Protein AF-A0A351ENA1-F1 (afdb_monomer_lite)

Secondary structure (DSSP, 8-state):
-EEEEE-S-HHHHHHHIIIIIHHHHHHTT-SEEEEEE-SS-GGGTT-EEEEEE-SSHHHHHHHHHHHHH-HHHHHHHHHTT-EEEEEEEEEEEEEEE-S-SSEEEEEEE------HHHHHHHHHHHHHHHTTT-SEEEEEEEEE-SS-S--EEEEEEES-HHHHHHHHHHHHHSTTT-

Foldseek 3Di:
DKWKKAWQQPPLLVVLCVPVVQVQLVVLAFPDWDKDAACPDVVSHRIIMIDTHHPDPVSVVSSVVSCVVDVSSVVSCVVRVIDTDFDFDKDWLEKDADQDAPDKDKDFAADDDDDSVVVHVLVVLLCVLQVVFFRMKTKIATDGTPPDNGRIMMMTHGHDPVSRVVSNVVSVPDPSND

Radius of gyration: 16.81 Å; chains: 1; bounding box: 39×31×41 Å

pLDDT: mean 93.25, std 6.07, range [60.12, 98.25]

Structure (mmCIF, N/CA/C/O backbone):
data_AF-A0A351ENA1-F1
#
_entry.id   AF-A0A351ENA1-F1
#
loop_
_atom_site.g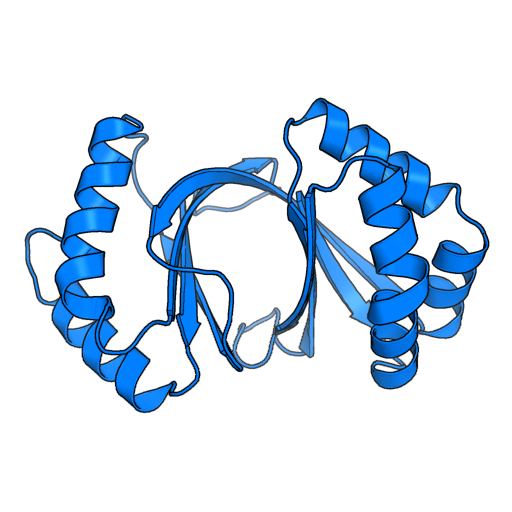roup_PDB
_atom_site.id
_atom_site.type_symbol
_atom_site.label_atom_id
_atom_site.label_alt_id
_atom_site.label_comp_id
_atom_site.label_asym_id
_atom_site.label_entity_id
_atom_site.label_seq_id
_atom_site.pdbx_PDB_ins_code
_atom_site.Cartn_x
_atom_site.Cartn_y
_atom_site.Cartn_z
_atom_site.occupancy
_atom_site.B_iso_or_equiv
_atom_site.auth_seq_id
_atom_site.auth_comp_id
_atom_site.auth_asym_id
_atom_site.auth_atom_id
_atom_site.pdbx_PDB_model_num
ATOM 1 N N . MET A 1 1 ? 1.482 6.553 5.068 1.00 92.31 1 MET A N 1
ATOM 2 C CA . MET A 1 1 ? 1.590 5.800 6.340 1.00 92.31 1 MET A CA 1
ATOM 3 C C . MET A 1 1 ? 0.800 4.506 6.215 1.00 92.31 1 MET A C 1
ATOM 5 O O . MET A 1 1 ? -0.257 4.525 5.604 1.00 92.31 1 MET A O 1
ATOM 9 N N . GLY A 1 2 ? 1.302 3.399 6.757 1.00 93.31 2 GLY A N 1
ATOM 10 C CA . GLY A 1 2 ? 0.634 2.100 6.758 1.00 93.31 2 GLY A CA 1
ATOM 11 C C . GLY A 1 2 ? 0.531 1.516 8.164 1.00 93.31 2 GLY A C 1
ATOM 12 O O . GLY A 1 2 ? 1.428 1.690 8.989 1.00 93.31 2 GLY A O 1
ATOM 13 N N . VAL A 1 3 ? -0.561 0.811 8.427 1.00 94.31 3 VAL A N 1
ATOM 14 C CA . VAL A 1 3 ? -0.796 0.032 9.641 1.00 94.31 3 VAL A CA 1
ATOM 15 C C . VAL A 1 3 ? -1.219 -1.364 9.216 1.00 94.31 3 VAL A C 1
ATOM 17 O O . VAL A 1 3 ? -2.074 -1.510 8.349 1.00 94.31 3 VAL A O 1
ATOM 20 N N . THR A 1 4 ? -0.613 -2.391 9.803 1.00 94.81 4 THR A N 1
ATOM 21 C CA . THR A 1 4 ? -1.075 -3.773 9.641 1.00 94.81 4 THR A CA 1
ATOM 22 C C . THR A 1 4 ? -1.681 -4.244 10.952 1.00 94.81 4 THR A C 1
ATOM 24 O O . THR A 1 4 ? -1.098 -4.003 12.013 1.00 94.81 4 THR A O 1
ATOM 27 N N . ALA A 1 5 ? -2.831 -4.908 10.894 1.00 96.69 5 ALA A N 1
ATOM 28 C CA . ALA A 1 5 ? -3.560 -5.347 12.075 1.00 96.69 5 ALA A CA 1
ATOM 29 C C . ALA A 1 5 ? -4.262 -6.693 11.879 1.00 96.69 5 ALA A C 1
ATOM 31 O O . ALA A 1 5 ? -4.579 -7.091 10.759 1.00 96.69 5 ALA A O 1
ATOM 32 N N . GLN A 1 6 ? -4.519 -7.372 12.993 1.00 97.44 6 GLN A N 1
ATOM 33 C CA . GLN A 1 6 ? -5.508 -8.442 13.089 1.00 97.44 6 GLN A CA 1
ATOM 34 C C . GLN A 1 6 ? -6.859 -7.842 13.467 1.00 97.44 6 GLN A C 1
ATOM 36 O O . GLN A 1 6 ? -6.917 -6.858 14.203 1.00 97.44 6 GLN A O 1
ATOM 41 N N . VAL A 1 7 ? -7.936 -8.434 12.963 1.00 97.38 7 VAL A N 1
ATOM 42 C CA . VAL A 1 7 ? -9.314 -8.023 13.238 1.00 97.38 7 VAL A CA 1
ATOM 43 C C . VAL A 1 7 ? -10.159 -9.290 13.328 1.00 97.38 7 VAL A C 1
ATOM 45 O O . VAL A 1 7 ? -10.056 -10.149 12.454 1.00 97.38 7 VAL A O 1
ATOM 48 N N . THR A 1 8 ? -10.977 -9.426 14.374 1.00 97.00 8 THR A N 1
ATOM 49 C CA . THR A 1 8 ? -11.842 -10.606 14.549 1.00 97.00 8 THR A CA 1
ATOM 50 C C . THR A 1 8 ? -13.190 -10.453 13.853 1.00 97.00 8 THR A C 1
ATOM 52 O O . THR A 1 8 ? -13.706 -11.432 13.321 1.00 97.00 8 THR A O 1
ATOM 55 N N . ASP A 1 9 ? -13.747 -9.240 13.822 1.00 96.56 9 ASP A N 1
ATOM 56 C CA . ASP A 1 9 ? -14.942 -8.902 13.040 1.00 96.56 9 ASP A CA 1
ATOM 57 C C . ASP A 1 9 ? -14.556 -8.010 11.855 1.00 96.56 9 ASP A C 1
ATOM 59 O O . ASP A 1 9 ? -14.513 -6.780 11.941 1.00 96.56 9 ASP A O 1
ATOM 63 N N . LEU A 1 10 ? -14.228 -8.657 10.734 1.00 94.19 10 LEU A N 1
ATOM 64 C CA . LEU A 1 10 ? -13.813 -7.965 9.518 1.00 94.19 10 LEU A CA 1
ATOM 65 C C . LEU A 1 10 ? -14.937 -7.100 8.932 1.00 94.19 10 LEU A C 1
ATOM 67 O O . LEU A 1 10 ? -14.673 -5.995 8.464 1.00 94.19 10 LEU A O 1
ATOM 71 N N . THR A 1 11 ? -16.179 -7.584 8.955 1.00 93.62 11 THR A N 1
ATOM 72 C CA . THR A 1 11 ? -17.320 -6.873 8.365 1.00 93.62 11 THR A CA 1
ATOM 73 C C . THR A 1 11 ? -17.610 -5.586 9.128 1.00 93.62 11 THR A C 1
ATOM 75 O O . THR A 1 11 ? -17.721 -4.527 8.505 1.00 93.62 11 THR A O 1
ATOM 78 N N . GLY A 1 12 ? -17.664 -5.652 10.462 1.00 93.69 12 GLY A N 1
ATOM 79 C CA . GLY A 1 12 ? -17.828 -4.467 11.302 1.00 93.69 12 GLY A CA 1
ATOM 80 C C . GLY A 1 12 ? -16.681 -3.471 11.126 1.00 93.69 12 GLY A C 1
ATOM 81 O O . GLY A 1 12 ? -16.918 -2.273 10.966 1.00 93.69 12 GLY A O 1
ATOM 82 N N . PHE A 1 13 ? -15.438 -3.961 11.059 1.00 95.00 13 PHE A N 1
ATOM 83 C CA . PHE A 1 13 ? -14.270 -3.103 10.861 1.00 95.00 13 PHE A CA 1
ATOM 84 C C . PHE A 1 13 ? -14.280 -2.368 9.519 1.00 95.00 13 PHE A C 1
ATOM 86 O O . PHE A 1 13 ? -14.038 -1.162 9.486 1.00 95.00 13 PHE A O 1
ATOM 93 N N . VAL A 1 14 ? -14.561 -3.071 8.415 1.00 92.25 14 VAL A N 1
ATOM 94 C CA . VAL A 1 14 ? -14.606 -2.464 7.075 1.00 92.25 14 VAL A CA 1
ATOM 95 C C . VAL A 1 14 ? -15.713 -1.419 7.006 1.00 92.25 14 VAL A C 1
ATOM 97 O O . VAL A 1 14 ? -15.440 -0.292 6.603 1.00 92.25 14 VAL A O 1
ATOM 100 N N . SER A 1 15 ? -16.917 -1.733 7.498 1.00 90.94 15 SER A N 1
ATOM 101 C CA . SER A 1 15 ? -18.023 -0.769 7.525 1.00 90.94 15 SER A CA 1
ATOM 102 C C . SER A 1 15 ? -17.685 0.482 8.345 1.00 90.94 15 SER A C 1
ATOM 104 O O . SER A 1 15 ? -18.020 1.593 7.934 1.00 90.94 15 SER A O 1
ATOM 106 N N . GLY A 1 16 ? -17.008 0.327 9.487 1.00 92.75 16 GLY A N 1
ATOM 107 C CA . GLY A 1 16 ? -16.555 1.459 10.296 1.00 92.75 16 GLY A CA 1
ATOM 108 C C . GLY A 1 16 ? -15.431 2.264 9.631 1.00 92.75 16 GLY A C 1
ATOM 109 O O . GLY A 1 16 ? -15.372 3.486 9.765 1.00 92.75 16 GLY A O 1
ATOM 110 N N . CYS A 1 17 ? -14.556 1.605 8.871 1.00 90.00 17 CYS A N 1
ATOM 111 C CA . CYS A 1 17 ? -13.483 2.262 8.129 1.00 90.00 17 CYS A CA 1
ATOM 112 C C . CYS A 1 17 ? -13.993 3.042 6.912 1.00 90.00 17 CYS A C 1
ATOM 114 O O . CYS A 1 17 ? -13.505 4.141 6.663 1.00 90.00 17 CYS A O 1
ATOM 116 N N . GLU A 1 18 ? -14.964 2.510 6.168 1.00 85.38 18 GLU A N 1
ATOM 117 C CA . GLU A 1 18 ? -15.558 3.182 5.002 1.00 85.38 18 GLU A CA 1
ATOM 118 C C . GLU A 1 18 ? -16.370 4.428 5.386 1.00 85.38 18 GLU A C 1
ATOM 120 O O . GLU A 1 18 ? -16.471 5.360 4.588 1.00 85.38 18 GLU A O 1
ATOM 125 N N . GLY A 1 19 ? -16.902 4.472 6.611 1.00 86.31 19 GLY A N 1
ATOM 126 C CA . GLY A 1 19 ? -17.590 5.634 7.168 1.00 86.31 19 GLY A CA 1
ATOM 127 C C . GLY A 1 19 ? -16.690 6.479 8.088 1.00 86.31 19 GLY A C 1
ATOM 128 O O . GLY A 1 19 ? -15.842 7.228 7.591 1.00 86.31 19 GLY A O 1
ATOM 129 N N . PRO A 1 20 ? -16.862 6.404 9.424 1.00 87.19 20 PRO A N 1
ATOM 130 C CA . PRO A 1 20 ? -16.164 7.277 10.374 1.00 87.19 20 PRO A CA 1
ATOM 131 C C . PRO A 1 20 ? -14.635 7.252 10.287 1.00 87.19 20 PRO A C 1
ATOM 133 O O . PRO A 1 20 ? -14.000 8.296 10.445 1.00 87.19 20 PRO A O 1
ATOM 136 N N . GLY A 1 21 ? -14.032 6.091 10.010 1.00 90.19 21 GLY A N 1
ATOM 137 C CA . GLY A 1 21 ? -12.576 5.953 9.926 1.00 90.19 21 GLY A CA 1
ATOM 138 C C . GLY A 1 21 ? -11.970 6.782 8.792 1.00 90.19 21 GLY A C 1
ATOM 139 O O . GLY A 1 21 ? -11.034 7.551 9.024 1.00 90.19 21 GLY A O 1
ATOM 140 N N . LYS A 1 22 ? -12.538 6.690 7.581 1.00 94.12 22 LYS A N 1
ATOM 141 C CA . LYS A 1 22 ? -12.125 7.501 6.429 1.00 94.12 22 LYS A CA 1
ATOM 142 C C . LYS A 1 22 ? -12.358 8.987 6.681 1.00 94.12 22 LYS A C 1
ATOM 144 O O . LYS A 1 22 ? -11.443 9.774 6.455 1.00 94.12 22 LYS A O 1
ATOM 149 N N . THR A 1 23 ? -13.533 9.374 7.181 1.00 94.88 23 THR A N 1
ATOM 150 C CA . THR A 1 23 ? -13.828 10.782 7.498 1.00 94.88 23 THR A CA 1
ATOM 151 C C . THR A 1 23 ? -12.814 11.353 8.487 1.00 94.88 23 THR A C 1
ATOM 153 O O . THR A 1 23 ? -12.219 12.392 8.213 1.00 94.88 23 THR A O 1
ATOM 156 N N . THR A 1 24 ? -12.542 10.633 9.579 1.00 95.31 24 THR A N 1
ATOM 157 C CA . THR A 1 24 ? -11.558 11.034 10.597 1.00 95.31 24 THR A CA 1
ATOM 158 C C . THR A 1 24 ? -10.161 11.166 9.991 1.00 95.31 24 THR A C 1
ATOM 160 O O . THR A 1 24 ? -9.468 12.153 10.218 1.00 95.31 24 THR A O 1
ATOM 163 N N . ALA A 1 25 ? -9.732 10.194 9.183 1.00 95.94 25 ALA A N 1
ATOM 164 C CA . ALA A 1 25 ? -8.424 10.238 8.538 1.00 95.94 25 ALA A CA 1
ATOM 165 C C . ALA A 1 25 ? -8.243 11.490 7.665 1.00 95.94 25 ALA A C 1
ATOM 167 O O . ALA A 1 25 ? -7.208 12.155 7.751 1.00 95.94 25 ALA A O 1
ATOM 168 N N . LEU A 1 26 ? -9.248 11.811 6.845 1.00 96.81 26 LEU A N 1
ATOM 169 C CA . LEU A 1 26 ? -9.231 12.980 5.966 1.00 96.81 26 LEU A CA 1
ATOM 170 C C . LEU A 1 26 ? -9.271 14.294 6.762 1.00 96.81 26 LEU A C 1
ATOM 172 O O . LEU A 1 26 ? -8.541 15.226 6.433 1.00 96.81 26 LEU A O 1
ATOM 176 N N . GLU A 1 27 ? -10.060 14.357 7.839 1.00 96.81 27 GLU A N 1
ATOM 177 C CA . GLU A 1 27 ? -10.133 15.520 8.737 1.00 96.81 27 GLU A CA 1
ATOM 178 C C . GLU A 1 27 ? -8.765 15.873 9.343 1.00 96.81 27 GLU A C 1
ATOM 180 O O . GLU A 1 27 ? -8.394 17.045 9.401 1.00 96.81 27 GLU A O 1
ATOM 185 N N . PHE A 1 28 ? -7.976 14.864 9.723 1.00 96.62 28 PHE A N 1
ATOM 186 C CA . PHE A 1 28 ? -6.642 15.051 10.305 1.00 96.62 28 PHE A CA 1
ATOM 187 C C . PHE A 1 28 ? -5.502 15.125 9.274 1.00 96.62 28 PHE A C 1
ATOM 189 O O . PHE A 1 28 ? -4.327 15.098 9.645 1.00 96.62 28 PHE A O 1
ATOM 196 N N . GLY A 1 29 ? -5.823 15.264 7.983 1.00 96.00 29 GLY A N 1
ATOM 197 C CA . GLY A 1 29 ? -4.851 15.615 6.944 1.00 96.00 29 GLY A CA 1
ATOM 198 C C . GLY A 1 29 ? -4.357 14.461 6.071 1.00 96.00 29 GLY A C 1
ATOM 199 O O . GLY A 1 29 ? -3.368 14.635 5.352 1.00 96.00 29 GLY A O 1
ATOM 200 N N . ALA A 1 30 ? -5.019 13.300 6.094 1.00 97.50 30 ALA A N 1
ATOM 201 C CA . ALA A 1 30 ? -4.839 12.320 5.028 1.00 97.50 30 ALA A CA 1
ATOM 202 C C . ALA A 1 30 ? -5.435 12.856 3.717 1.00 97.50 30 ALA A C 1
ATOM 204 O O . ALA A 1 30 ? -6.486 13.491 3.709 1.00 97.50 30 ALA A O 1
ATOM 205 N N . THR A 1 31 ? -4.768 12.594 2.597 1.00 96.69 31 THR A N 1
ATOM 206 C CA . THR A 1 31 ? -5.280 12.896 1.252 1.00 96.69 31 THR A CA 1
ATOM 207 C C . THR A 1 31 ? -6.059 11.730 0.668 1.00 96.69 31 THR A C 1
ATOM 209 O O . THR A 1 31 ? -6.912 11.937 -0.188 1.00 96.69 31 THR A O 1
ATOM 212 N N . ASP A 1 32 ? -5.771 10.515 1.133 1.00 94.88 32 ASP A N 1
ATOM 213 C CA . ASP A 1 32 ? -6.514 9.316 0.775 1.00 94.88 32 ASP A CA 1
ATOM 214 C C . ASP A 1 32 ? -6.421 8.253 1.879 1.00 94.88 32 ASP A C 1
ATOM 216 O O . ASP A 1 32 ? -5.519 8.271 2.727 1.00 94.88 32 ASP A O 1
ATOM 220 N N . PHE A 1 33 ? -7.370 7.324 1.866 1.00 94.38 33 PHE A N 1
ATOM 221 C CA . PHE A 1 33 ? -7.516 6.250 2.834 1.00 94.38 33 PHE A CA 1
ATOM 222 C C . PHE A 1 33 ? -8.017 4.981 2.151 1.00 94.38 33 PHE A C 1
ATOM 224 O O . PHE A 1 33 ? -9.061 4.987 1.493 1.00 94.38 33 PHE A O 1
ATOM 231 N N . ARG A 1 34 ? -7.310 3.874 2.384 1.00 92.25 34 ARG A N 1
ATOM 232 C CA . ARG A 1 34 ? -7.679 2.553 1.868 1.00 92.25 34 ARG A CA 1
ATOM 233 C C . ARG A 1 34 ? -7.426 1.450 2.883 1.00 92.25 34 ARG A C 1
ATOM 235 O O . ARG A 1 34 ? -6.466 1.492 3.653 1.00 92.25 34 ARG A O 1
ATOM 242 N N . VAL A 1 35 ? -8.257 0.419 2.813 1.00 93.81 35 VAL A N 1
ATOM 243 C CA . VAL A 1 35 ? -8.156 -0.794 3.622 1.00 93.81 35 VAL A CA 1
ATOM 244 C C . VAL A 1 35 ? -8.086 -1.982 2.676 1.00 93.81 35 VAL A C 1
ATOM 246 O O . VAL A 1 35 ? -8.892 -2.089 1.762 1.00 93.81 35 VAL A O 1
ATOM 249 N N . ASN A 1 36 ? -7.105 -2.860 2.870 1.00 93.38 36 ASN A N 1
ATOM 250 C CA . ASN A 1 36 ? -6.908 -4.042 2.036 1.00 93.38 36 ASN A CA 1
ATOM 251 C C . ASN A 1 36 ? -6.774 -5.260 2.944 1.00 93.38 36 ASN A C 1
ATOM 253 O O . ASN A 1 36 ? -6.018 -5.218 3.917 1.00 93.38 36 ASN A O 1
ATOM 257 N N . GLN A 1 37 ? -7.448 -6.355 2.614 1.00 94.75 37 GLN A N 1
ATOM 258 C CA . GLN A 1 37 ? -7.152 -7.639 3.235 1.00 94.75 37 GLN A CA 1
ATOM 259 C C . GLN A 1 37 ? -5.971 -8.291 2.520 1.00 94.75 37 GLN A C 1
ATOM 261 O O . GLN A 1 37 ? -5.942 -8.391 1.294 1.00 94.75 37 GLN A O 1
ATOM 266 N N . ILE A 1 38 ? -4.989 -8.751 3.288 1.00 95.50 38 ILE A N 1
ATOM 267 C CA . ILE A 1 38 ? -3.847 -9.477 2.747 1.00 95.50 38 ILE A CA 1
ATOM 268 C C . ILE A 1 38 ? -4.265 -10.936 2.556 1.00 95.50 38 ILE A C 1
ATOM 270 O O . ILE A 1 38 ? -4.401 -11.679 3.524 1.00 95.50 38 ILE A O 1
ATOM 274 N N . VAL A 1 39 ? -4.463 -11.352 1.305 1.00 95.06 39 VAL A N 1
ATOM 275 C CA . VAL A 1 39 ? -4.865 -12.731 0.977 1.00 95.06 39 VAL A CA 1
ATOM 276 C C . VAL A 1 39 ? -3.639 -13.638 0.855 1.00 95.06 39 VAL A C 1
ATOM 278 O O . VAL A 1 39 ? -3.504 -14.603 1.599 1.00 95.06 39 VAL A O 1
ATOM 281 N N . MET A 1 40 ? -2.703 -13.285 -0.031 1.00 94.31 40 MET A N 1
ATOM 282 C CA . MET A 1 40 ? -1.495 -14.069 -0.326 1.00 94.31 40 MET A CA 1
ATOM 283 C C . MET A 1 40 ? -0.229 -13.344 0.151 1.00 94.31 40 MET A C 1
ATOM 285 O O . MET A 1 40 ? 0.592 -12.907 -0.648 1.00 94.31 40 MET A O 1
ATOM 289 N N . GLY A 1 41 ? -0.086 -13.171 1.468 1.00 90.69 41 GLY A N 1
ATOM 290 C CA . GLY A 1 41 ? 1.018 -12.406 2.074 1.00 90.69 41 GLY A CA 1
ATOM 291 C C . GLY A 1 41 ? 2.018 -13.217 2.895 1.00 90.69 41 GLY A C 1
ATOM 292 O O . GLY A 1 41 ? 2.725 -12.629 3.715 1.00 90.69 41 GLY A O 1
ATOM 293 N N . GLY A 1 42 ? 2.034 -14.547 2.752 1.00 92.50 42 GLY A N 1
ATOM 294 C CA . GLY A 1 42 ? 2.807 -15.437 3.625 1.00 92.50 42 GLY A CA 1
ATOM 295 C C . GLY A 1 42 ? 2.360 -15.291 5.080 1.00 92.50 42 GLY A C 1
ATOM 296 O O . GLY A 1 42 ? 1.167 -15.357 5.364 1.00 92.50 42 GLY A O 1
ATOM 297 N N . ASP A 1 43 ? 3.292 -14.988 5.983 1.00 91.50 43 ASP A N 1
ATOM 298 C CA . ASP A 1 43 ? 3.013 -14.778 7.414 1.00 91.50 43 ASP A CA 1
ATOM 299 C C . ASP A 1 43 ? 2.043 -13.616 7.697 1.00 91.50 43 ASP A C 1
ATOM 301 O O . ASP A 1 43 ? 1.502 -13.502 8.795 1.00 91.50 43 ASP A O 1
ATOM 305 N N . ARG A 1 44 ? 1.820 -12.730 6.715 1.00 90.69 44 ARG A N 1
ATOM 306 C CA . ARG A 1 44 ? 0.857 -11.623 6.813 1.00 90.69 44 ARG A CA 1
ATOM 307 C C . ARG A 1 44 ? -0.530 -11.973 6.270 1.00 90.69 44 ARG A C 1
ATOM 309 O O . ARG A 1 44 ? -1.405 -11.110 6.296 1.00 90.69 44 ARG A O 1
ATOM 316 N N . ALA A 1 45 ? -0.738 -13.181 5.745 1.00 95.38 45 ALA A N 1
ATOM 317 C CA . ALA A 1 45 ? -2.040 -13.606 5.241 1.00 95.38 45 ALA A CA 1
ATOM 318 C C . ALA A 1 45 ? -3.111 -13.523 6.344 1.00 95.38 45 ALA A C 1
ATOM 320 O O . ALA A 1 45 ? -2.876 -13.890 7.493 1.00 95.38 45 ALA A O 1
ATOM 321 N N . GLY A 1 46 ? -4.285 -13.000 5.993 1.00 94.62 46 GLY A N 1
ATOM 322 C CA . GLY A 1 46 ? -5.396 -12.746 6.912 1.00 94.62 46 GLY A CA 1
ATOM 323 C C . GLY A 1 46 ? -5.323 -11.412 7.663 1.00 94.62 46 GLY A C 1
ATOM 324 O O . GLY A 1 46 ? -6.335 -10.988 8.215 1.00 94.62 46 GLY A O 1
ATOM 325 N N . LEU A 1 47 ? -4.179 -10.717 7.657 1.00 96.44 47 LEU A N 1
ATOM 326 C CA . LEU A 1 47 ? -4.069 -9.379 8.242 1.00 96.44 47 LEU A CA 1
ATOM 327 C C . LEU A 1 47 ? -4.734 -8.321 7.355 1.00 96.44 47 LEU A C 1
ATOM 329 O O . LEU A 1 47 ? -4.874 -8.486 6.141 1.00 96.44 47 LEU A O 1
ATOM 333 N N . ILE A 1 48 ? -5.084 -7.194 7.967 1.00 96.38 48 ILE A N 1
ATOM 334 C CA . ILE A 1 48 ? -5.623 -6.018 7.290 1.00 96.38 48 ILE A CA 1
ATOM 335 C C . ILE A 1 48 ? -4.549 -4.939 7.204 1.00 96.38 48 ILE A C 1
ATOM 337 O O . ILE A 1 48 ? -3.946 -4.571 8.213 1.00 96.38 48 ILE A O 1
ATOM 341 N N . ALA A 1 49 ? -4.323 -4.426 5.997 1.00 94.50 49 ALA A N 1
ATOM 342 C CA . ALA A 1 49 ? -3.461 -3.289 5.716 1.00 94.50 49 ALA A CA 1
ATOM 343 C C . ALA A 1 49 ? -4.303 -2.019 5.552 1.00 94.50 49 ALA A C 1
ATOM 345 O O . ALA A 1 49 ? -5.039 -1.867 4.575 1.00 94.50 49 ALA A O 1
ATOM 346 N N . ILE A 1 50 ? -4.152 -1.096 6.494 1.00 95.38 50 ILE A N 1
ATOM 347 C CA . ILE A 1 50 ? -4.798 0.215 6.516 1.00 95.38 50 ILE A CA 1
ATOM 348 C C . ILE A 1 50 ? -3.757 1.236 6.071 1.00 95.38 50 ILE A C 1
ATOM 350 O O . ILE A 1 50 ? -2.686 1.348 6.674 1.00 95.38 50 ILE A O 1
ATOM 354 N N . ILE A 1 51 ? -4.033 1.955 4.992 1.00 95.06 51 ILE A N 1
ATOM 355 C CA . ILE A 1 51 ? -3.064 2.829 4.340 1.00 95.06 51 ILE A CA 1
ATOM 356 C C . ILE A 1 51 ? -3.659 4.226 4.235 1.00 95.06 51 ILE A C 1
ATOM 358 O O . ILE A 1 51 ? -4.764 4.414 3.737 1.00 95.06 51 ILE A O 1
ATOM 362 N N . PHE A 1 52 ? -2.870 5.191 4.688 1.00 96.31 52 PHE A N 1
ATOM 363 C CA . PHE A 1 52 ? -3.162 6.614 4.659 1.00 96.31 52 PHE A CA 1
ATOM 364 C C . PHE A 1 52 ? -2.162 7.282 3.721 1.00 96.31 52 PHE A C 1
ATOM 366 O O . PHE A 1 52 ? -0.944 7.195 3.946 1.00 96.31 52 PHE A O 1
ATOM 373 N N . GLU A 1 53 ? -2.650 7.957 2.691 1.00 96.19 53 GLU A N 1
ATOM 374 C CA . GLU A 1 53 ? -1.831 8.894 1.931 1.00 96.19 53 GLU A CA 1
ATOM 375 C C . GLU A 1 53 ? -1.805 10.224 2.663 1.00 96.19 53 GLU A C 1
ATOM 377 O O . GLU A 1 53 ? -2.822 10.685 3.169 1.00 96.19 53 GLU A O 1
ATOM 382 N N . VAL A 1 54 ? -0.618 10.803 2.793 1.00 97.00 54 VAL A N 1
ATOM 383 C CA . VAL A 1 54 ? -0.396 12.019 3.573 1.00 97.00 54 VAL A CA 1
ATOM 384 C C . VAL A 1 54 ? 0.619 12.889 2.841 1.00 97.00 54 VAL A C 1
ATOM 386 O O . VAL A 1 54 ? 1.571 12.350 2.268 1.00 97.00 54 VAL A O 1
ATOM 389 N N . PRO A 1 55 ? 0.471 14.222 2.883 1.00 96.31 55 PRO A N 1
ATOM 390 C CA . PRO A 1 55 ? 1.352 15.131 2.155 1.00 96.31 55 PRO A CA 1
ATOM 391 C C . PRO A 1 55 ? 2.733 15.267 2.811 1.00 96.31 55 PRO A C 1
ATOM 393 O O . PRO A 1 55 ? 3.666 15.774 2.195 1.00 96.31 55 PRO A O 1
ATOM 396 N N . SER A 1 56 ? 2.883 14.850 4.073 1.00 95.12 56 SER A N 1
ATOM 397 C CA . SER A 1 56 ? 4.146 14.938 4.804 1.00 95.12 56 SER A CA 1
ATOM 398 C C . SER A 1 56 ? 4.239 13.930 5.952 1.00 95.12 56 SER A C 1
ATOM 400 O O . SER A 1 56 ? 3.241 13.366 6.406 1.00 95.12 56 SER A O 1
ATOM 402 N N . VAL A 1 57 ? 5.457 13.740 6.468 1.00 94.19 57 VAL A N 1
ATOM 403 C CA . VAL A 1 57 ? 5.707 12.945 7.683 1.00 94.19 57 VAL A CA 1
ATOM 404 C C . VAL A 1 57 ? 5.018 13.558 8.906 1.00 94.19 57 VAL A C 1
ATOM 406 O O . VAL A 1 57 ? 4.489 12.822 9.732 1.00 94.19 57 VAL A O 1
ATOM 409 N N . ALA A 1 58 ? 4.974 14.890 9.005 1.00 95.62 58 ALA A N 1
ATOM 410 C CA . ALA A 1 58 ? 4.266 15.577 10.084 1.00 95.62 58 ALA A CA 1
ATOM 411 C C . ALA A 1 58 ? 2.760 15.277 10.034 1.00 95.62 58 ALA A C 1
ATOM 413 O O . ALA A 1 58 ? 2.190 14.865 11.039 1.00 95.62 58 ALA A O 1
ATOM 414 N N . ALA A 1 59 ? 2.144 15.350 8.849 1.00 96.69 59 ALA A N 1
ATOM 415 C CA . ALA A 1 59 ? 0.741 14.977 8.669 1.00 96.69 59 ALA A CA 1
ATOM 416 C C . ALA A 1 59 ? 0.475 13.506 9.041 1.00 96.69 59 ALA A C 1
ATOM 418 O O . ALA A 1 59 ? -0.567 13.198 9.603 1.00 96.69 59 ALA A O 1
ATOM 419 N N . ALA A 1 60 ? 1.430 12.594 8.816 1.00 95.38 60 ALA A N 1
ATOM 420 C CA . ALA A 1 60 ? 1.305 11.213 9.292 1.00 95.38 60 ALA A CA 1
ATOM 421 C C . ALA A 1 60 ? 1.146 11.126 10.821 1.00 95.38 60 ALA A C 1
ATOM 423 O O . ALA A 1 60 ? 0.386 10.291 11.316 1.00 95.38 60 ALA A O 1
ATOM 424 N N . MET A 1 61 ? 1.868 11.969 11.567 1.00 95.25 61 MET A N 1
ATOM 425 C CA . MET A 1 61 ? 1.779 12.010 13.028 1.00 95.25 61 MET A CA 1
ATOM 426 C C . MET A 1 61 ? 0.440 12.592 13.482 1.00 95.25 61 MET A C 1
ATOM 428 O O . MET A 1 61 ? -0.187 12.003 14.360 1.00 95.25 61 MET A O 1
ATOM 432 N N . GLU A 1 62 ? -0.026 13.665 12.838 1.00 97.31 62 GLU A N 1
ATOM 433 C CA . GLU A 1 62 ? -1.332 14.275 13.127 1.00 97.31 62 GLU A CA 1
ATOM 434 C C . GLU A 1 62 ? -2.487 13.306 12.853 1.00 97.31 62 GLU A C 1
ATOM 436 O O . GLU A 1 62 ? -3.321 13.087 13.729 1.00 97.31 62 GLU A O 1
ATOM 441 N N . VAL A 1 63 ? -2.484 12.619 11.704 1.00 96.88 63 VAL A N 1
ATOM 442 C CA . VAL A 1 63 ? -3.473 11.573 11.386 1.00 96.88 63 VAL A CA 1
ATOM 443 C C . VAL A 1 63 ? -3.462 10.474 12.448 1.00 96.88 63 VAL A C 1
ATOM 445 O O . VAL A 1 63 ? -4.514 10.076 12.948 1.00 96.88 63 VAL A O 1
ATOM 448 N N . SER A 1 64 ? -2.279 9.992 12.841 1.00 94.56 64 SER A N 1
ATOM 449 C CA . SER A 1 64 ? -2.170 8.983 13.897 1.00 94.56 64 SER A CA 1
ATOM 450 C C . SER A 1 64 ? -2.709 9.498 15.236 1.00 94.56 64 SER A C 1
ATOM 452 O O . SER A 1 64 ? -3.403 8.759 15.931 1.00 94.56 64 SER A O 1
ATOM 454 N N . ALA A 1 65 ? -2.387 10.726 15.639 1.00 95.88 65 ALA A N 1
ATOM 455 C CA . ALA A 1 65 ? -2.866 11.299 16.895 1.00 95.88 65 ALA A CA 1
ATOM 456 C C . ALA A 1 65 ? -4.392 11.475 16.883 1.00 95.88 65 ALA A C 1
ATOM 458 O O . ALA A 1 65 ? -5.064 11.021 17.809 1.00 95.88 65 ALA A O 1
ATOM 459 N N . GLY A 1 66 ? -4.936 12.039 15.803 1.00 95.44 66 GLY A N 1
ATOM 460 C CA . GLY A 1 66 ? -6.365 12.279 15.626 1.00 95.44 66 GLY A CA 1
ATOM 461 C C . GLY A 1 66 ? -7.201 11.002 15.659 1.00 95.44 66 GLY A C 1
ATOM 462 O O . GLY A 1 66 ? -8.185 10.930 16.392 1.00 95.44 66 GLY A O 1
ATOM 463 N N . ILE A 1 67 ? -6.756 9.944 14.972 1.00 93.94 67 ILE A N 1
ATOM 464 C CA . ILE A 1 67 ? -7.419 8.628 15.004 1.00 93.94 67 ILE A CA 1
ATOM 465 C C . ILE A 1 67 ? -7.497 8.065 16.427 1.00 93.94 67 ILE A C 1
ATOM 467 O O . ILE A 1 67 ? -8.528 7.530 16.824 1.00 93.94 67 ILE A O 1
ATOM 471 N N . ASN A 1 68 ? -6.421 8.186 17.211 1.00 93.00 68 ASN A N 1
ATOM 472 C CA . ASN A 1 68 ? -6.396 7.666 18.582 1.00 93.00 68 ASN A CA 1
ATOM 473 C C . ASN A 1 68 ? -7.163 8.558 19.575 1.00 93.00 68 ASN A C 1
ATOM 475 O O . ASN A 1 68 ? -7.521 8.087 20.653 1.00 93.00 68 ASN A O 1
ATOM 479 N N . ALA A 1 69 ? -7.410 9.825 19.233 1.00 95.12 69 ALA A N 1
ATOM 480 C CA . ALA A 1 69 ? -8.204 10.752 20.035 1.00 95.12 69 ALA A CA 1
ATOM 481 C C . ALA A 1 69 ? -9.710 10.696 19.711 1.00 95.12 69 ALA A C 1
ATOM 483 O O . ALA A 1 69 ? -10.531 11.095 20.538 1.00 95.12 69 ALA A O 1
ATOM 484 N N . ASN A 1 70 ? -10.087 10.199 18.529 1.00 95.56 70 ASN A N 1
ATOM 485 C CA . ASN A 1 70 ? -11.476 10.088 18.097 1.00 95.56 70 ASN A CA 1
ATOM 486 C C . ASN A 1 70 ? -12.161 8.865 18.743 1.00 95.56 70 ASN A C 1
ATOM 488 O O . ASN A 1 70 ? -11.852 7.713 18.433 1.00 95.56 70 ASN A O 1
ATOM 492 N N . SER A 1 71 ? -13.113 9.112 19.647 1.00 95.12 71 SER A N 1
ATOM 493 C CA . SER A 1 71 ? -13.784 8.064 20.430 1.00 95.12 71 SER A CA 1
ATOM 494 C C . SER A 1 71 ? -14.615 7.093 19.587 1.00 95.12 71 SER A C 1
ATOM 496 O O . SER A 1 71 ? -14.722 5.920 19.949 1.00 95.12 71 SER A O 1
ATOM 498 N N . GLU A 1 72 ? -15.182 7.544 18.469 1.00 94.19 72 GLU A N 1
ATOM 499 C CA . GLU A 1 72 ? -15.943 6.698 17.545 1.00 94.19 72 GLU A CA 1
ATOM 500 C C . GLU A 1 72 ? -15.016 5.710 16.829 1.00 94.19 72 GLU A C 1
ATOM 502 O O . GLU A 1 72 ? -15.253 4.504 16.855 1.00 94.19 72 GLU A O 1
ATOM 507 N N . THR A 1 73 ? -13.891 6.194 16.300 1.00 93.25 73 THR A N 1
ATOM 508 C CA . THR A 1 73 ? -12.872 5.355 15.653 1.00 93.25 73 THR A CA 1
ATOM 509 C C . THR A 1 73 ? -12.258 4.362 16.642 1.00 93.25 73 THR A C 1
ATOM 511 O O . THR A 1 73 ? -12.069 3.189 16.316 1.00 93.25 73 THR A O 1
ATOM 514 N N . VAL A 1 74 ? -12.002 4.790 17.883 1.00 95.00 74 VAL A N 1
ATOM 515 C CA . VAL A 1 74 ? -11.539 3.900 18.961 1.00 95.00 74 VAL A CA 1
ATOM 516 C C . VAL A 1 74 ? -12.583 2.839 19.312 1.00 95.00 74 VAL A C 1
ATOM 518 O O . VAL A 1 74 ? -12.213 1.690 19.558 1.00 95.00 74 VAL A O 1
ATOM 521 N N . SER A 1 75 ? -13.872 3.187 19.303 1.00 95.81 75 SER A N 1
ATOM 522 C CA . SER A 1 75 ? -14.953 2.227 19.556 1.00 95.81 75 SER A CA 1
ATOM 523 C C . SER A 1 75 ? -15.047 1.194 18.436 1.00 95.81 75 SER A C 1
ATOM 525 O O . SER A 1 75 ? -15.053 0.005 18.731 1.00 95.81 75 SER A O 1
ATOM 527 N N . ILE A 1 76 ? -14.971 1.618 17.168 1.00 94.81 76 ILE A N 1
ATOM 528 C CA . ILE A 1 76 ? -14.915 0.713 16.006 1.00 94.81 76 ILE A CA 1
ATOM 529 C C . ILE A 1 76 ? -13.759 -0.281 16.145 1.00 94.81 76 ILE A C 1
ATOM 531 O O . ILE A 1 76 ? -13.969 -1.484 16.022 1.00 94.81 76 ILE A O 1
ATOM 535 N N . MET A 1 77 ? -12.546 0.205 16.444 1.00 95.44 77 MET A N 1
ATOM 536 C CA . MET A 1 77 ? -11.378 -0.662 16.637 1.00 95.44 77 MET A CA 1
ATOM 537 C C . MET A 1 77 ? -11.604 -1.666 17.775 1.00 95.44 77 MET A C 1
ATOM 539 O O . MET A 1 77 ? -11.317 -2.856 17.636 1.00 95.44 77 MET A O 1
ATOM 543 N N . LYS A 1 78 ? -12.121 -1.201 18.913 1.00 96.56 78 LYS A N 1
ATOM 544 C CA . LYS A 1 78 ? -12.380 -2.060 20.069 1.00 96.56 78 LYS A CA 1
ATOM 545 C C . LYS A 1 78 ? -13.412 -3.141 19.745 1.00 96.56 78 LYS A C 1
ATOM 547 O O . LYS A 1 78 ? -13.161 -4.313 20.020 1.00 96.56 78 LYS A O 1
ATOM 552 N N . ASP A 1 79 ? -14.542 -2.749 19.173 1.00 97.25 79 ASP A N 1
ATOM 553 C CA . ASP A 1 79 ? -15.684 -3.630 18.938 1.00 97.25 79 ASP A CA 1
ATOM 554 C C . ASP A 1 79 ? -15.387 -4.654 17.836 1.00 97.25 79 ASP A C 1
ATOM 556 O O . ASP A 1 79 ? -15.868 -5.784 17.899 1.00 97.25 79 ASP A O 1
ATOM 560 N N . SER A 1 80 ? -14.508 -4.316 16.887 1.00 97.31 80 SER A N 1
ATOM 561 C CA . SER A 1 80 ? -14.073 -5.242 15.842 1.00 97.31 80 SER A CA 1
ATOM 562 C C . SER A 1 80 ? -12.958 -6.211 16.265 1.00 97.31 80 SER A C 1
ATOM 564 O O . SER A 1 80 ? -12.494 -7.018 15.452 1.00 97.31 80 SER A O 1
ATOM 566 N N . GLY A 1 81 ? -12.451 -6.095 17.497 1.00 97.44 81 GLY A N 1
ATOM 567 C CA . GLY A 1 81 ? -11.293 -6.852 17.981 1.00 97.44 81 GLY A CA 1
ATOM 568 C C . GLY A 1 81 ? -9.985 -6.500 17.266 1.00 97.44 81 GLY A C 1
ATOM 569 O O . GLY A 1 81 ? -9.144 -7.371 17.051 1.00 97.44 81 GLY A O 1
ATOM 570 N N . TYR A 1 82 ? -9.818 -5.236 16.866 1.00 96.88 82 TYR A N 1
ATOM 571 C CA . TYR A 1 82 ? -8.595 -4.744 16.235 1.00 96.88 82 TYR A CA 1
ATOM 572 C C . TYR A 1 82 ? -7.374 -4.931 17.150 1.00 96.88 82 TYR A C 1
ATOM 574 O O . TYR A 1 82 ? -7.366 -4.513 18.310 1.00 96.88 82 TYR A O 1
ATOM 582 N N . GLN A 1 83 ? -6.300 -5.489 16.595 1.00 97.12 83 GLN A N 1
ATOM 583 C CA . GLN A 1 83 ? -4.991 -5.579 17.233 1.00 97.12 83 GLN A CA 1
ATOM 584 C C . GLN A 1 83 ? -3.899 -5.166 16.252 1.00 97.12 83 GLN A C 1
ATOM 586 O O . GLN A 1 83 ? -3.666 -5.816 15.232 1.00 97.12 83 GLN A O 1
ATOM 591 N N . MET A 1 84 ? -3.205 -4.075 16.568 1.00 94.81 84 MET A N 1
ATOM 592 C CA . MET A 1 84 ? -2.116 -3.574 15.739 1.00 94.81 84 MET A CA 1
ATOM 593 C C . MET A 1 84 ? -0.922 -4.531 15.768 1.00 94.81 84 MET A C 1
ATOM 595 O O . MET A 1 84 ? -0.386 -4.826 16.833 1.00 94.81 84 MET A O 1
ATOM 599 N N . VAL A 1 85 ? -0.466 -4.947 14.589 1.00 95.19 85 VAL A N 1
ATOM 600 C CA . VAL A 1 85 ? 0.731 -5.779 14.411 1.00 95.19 85 VAL A CA 1
ATOM 601 C C . VAL A 1 85 ? 1.950 -4.904 14.140 1.00 95.19 85 VAL A C 1
ATOM 603 O O . VAL A 1 85 ? 3.006 -5.093 14.738 1.00 95.19 85 VAL A O 1
ATOM 606 N N . SER A 1 86 ? 1.826 -3.931 13.237 1.00 92.06 86 SER A N 1
ATOM 607 C CA . SER A 1 86 ? 2.938 -3.051 12.875 1.00 92.06 86 SER A CA 1
ATOM 608 C C . SER A 1 86 ? 2.463 -1.721 12.296 1.00 92.06 86 SER A C 1
ATOM 610 O O . SER A 1 86 ? 1.328 -1.586 11.832 1.00 92.06 86 SER A O 1
ATOM 612 N N . ARG A 1 87 ? 3.363 -0.732 12.303 1.00 92.00 87 ARG A N 1
ATOM 613 C CA . ARG A 1 87 ? 3.225 0.518 11.550 1.00 92.00 87 ARG A CA 1
ATOM 614 C C . ARG A 1 87 ? 4.436 0.723 10.660 1.00 92.00 87 ARG A C 1
ATOM 616 O O . ARG A 1 87 ? 5.555 0.375 11.036 1.00 92.00 87 ARG A O 1
ATOM 623 N N . SER A 1 88 ? 4.202 1.326 9.506 1.00 92.38 88 SER A N 1
ATOM 624 C CA . SER A 1 88 ? 5.250 1.719 8.581 1.00 92.38 88 SER A CA 1
ATOM 625 C C . SER A 1 88 ? 4.986 3.091 7.972 1.00 92.38 88 SER A C 1
ATOM 627 O O . SER A 1 88 ? 3.855 3.564 7.831 1.00 92.38 88 SER A O 1
ATOM 629 N N . LEU A 1 89 ? 6.064 3.744 7.575 1.00 93.19 89 LEU A N 1
ATOM 630 C CA . LEU A 1 89 ? 6.061 4.942 6.771 1.00 93.19 89 LEU A CA 1
ATOM 631 C C . LEU A 1 89 ? 6.903 4.671 5.536 1.00 93.19 89 LEU A C 1
ATOM 633 O O . LEU A 1 89 ? 8.074 4.299 5.631 1.00 93.19 89 LEU A O 1
ATOM 637 N N . MET A 1 90 ? 6.272 4.854 4.383 1.00 93.12 90 MET A N 1
ATOM 638 C CA . MET A 1 90 ? 6.906 4.749 3.082 1.00 93.12 90 MET A CA 1
ATOM 639 C C . MET A 1 90 ? 6.692 6.059 2.337 1.00 93.12 90 MET A C 1
ATOM 641 O O . MET A 1 90 ? 5.642 6.694 2.468 1.00 93.12 90 MET A O 1
ATOM 645 N N . ARG A 1 91 ? 7.701 6.448 1.575 1.00 93.00 91 ARG A N 1
ATOM 646 C CA . ARG A 1 91 ? 7.697 7.596 0.683 1.00 93.00 91 ARG A CA 1
ATOM 647 C C . ARG A 1 91 ? 7.262 7.136 -0.705 1.00 93.00 91 ARG A C 1
ATOM 649 O O . ARG A 1 91 ? 7.792 6.146 -1.199 1.00 93.00 91 ARG A O 1
ATOM 656 N N . ASN A 1 92 ? 6.323 7.847 -1.325 1.00 94.38 92 ASN A N 1
ATOM 657 C CA . ASN A 1 92 ? 6.028 7.670 -2.746 1.00 94.38 92 ASN A CA 1
ATOM 658 C C . ASN A 1 92 ? 7.161 8.296 -3.567 1.00 94.38 92 ASN A C 1
ATOM 660 O O . ASN A 1 92 ? 7.502 9.453 -3.325 1.00 94.38 92 ASN A O 1
ATOM 664 N N . VAL A 1 93 ? 7.750 7.525 -4.477 1.00 95.06 93 VAL A N 1
ATOM 665 C CA . VAL A 1 93 ? 8.872 7.977 -5.311 1.00 95.06 93 VAL A CA 1
ATOM 666 C C . VAL A 1 93 ? 8.420 8.193 -6.748 1.00 95.06 93 VAL A C 1
ATOM 668 O O . VAL A 1 93 ? 8.740 9.217 -7.336 1.00 95.06 93 VAL A O 1
ATOM 671 N N . ALA A 1 94 ? 7.612 7.279 -7.284 1.00 96.50 94 ALA A N 1
ATOM 672 C CA . ALA A 1 94 ? 7.065 7.398 -8.628 1.00 96.50 94 ALA A CA 1
ATOM 673 C C . ALA A 1 94 ? 5.686 6.734 -8.713 1.00 96.50 94 ALA A C 1
ATOM 675 O O . ALA A 1 94 ? 5.394 5.767 -8.004 1.00 96.50 94 ALA A O 1
ATOM 676 N N . THR A 1 95 ? 4.810 7.255 -9.572 1.00 97.12 95 THR A N 1
ATOM 677 C CA . THR A 1 95 ? 3.451 6.731 -9.786 1.00 97.12 95 THR A CA 1
ATOM 678 C C . THR A 1 95 ? 3.080 6.788 -11.267 1.00 97.12 95 THR A C 1
ATOM 680 O O . THR A 1 95 ? 3.464 7.718 -11.980 1.00 97.12 95 THR A O 1
ATOM 683 N N . ARG A 1 96 ? 2.324 5.792 -11.730 1.00 97.88 96 ARG A N 1
ATOM 684 C CA . ARG A 1 96 ? 1.684 5.728 -13.050 1.00 97.88 96 ARG A CA 1
ATOM 685 C C . ARG A 1 96 ? 0.249 5.227 -12.881 1.00 97.88 96 ARG A C 1
ATOM 687 O O . ARG A 1 96 ? 0.000 4.401 -12.007 1.00 97.88 96 ARG A O 1
ATOM 694 N N . GLY A 1 97 ? -0.673 5.707 -13.713 1.00 96.88 97 GLY A N 1
ATOM 695 C CA . GLY A 1 97 ? -2.084 5.314 -13.640 1.00 96.88 97 GLY A CA 1
ATOM 696 C C . GLY A 1 97 ? -2.784 5.789 -12.359 1.00 96.88 97 GLY A C 1
ATOM 697 O O . GLY A 1 97 ? -2.444 6.846 -11.823 1.00 96.88 97 GLY A O 1
ATOM 698 N N . ASN A 1 98 ? -3.765 5.018 -11.887 1.00 94.94 98 ASN A N 1
ATOM 699 C CA . ASN A 1 98 ? -4.544 5.300 -10.675 1.00 94.94 98 ASN A CA 1
ATOM 700 C C . ASN A 1 98 ? -4.434 4.158 -9.645 1.00 94.94 98 ASN A C 1
ATOM 702 O O . ASN A 1 98 ? -3.725 3.174 -9.843 1.00 94.94 98 ASN A O 1
ATOM 706 N N . THR A 1 99 ? -5.100 4.312 -8.505 1.00 94.44 99 THR A N 1
ATOM 707 C CA . THR A 1 99 ? -5.109 3.315 -7.422 1.00 94.44 99 THR A CA 1
ATOM 708 C C . THR A 1 99 ? -6.377 2.463 -7.412 1.00 94.44 99 THR A C 1
ATOM 710 O O . THR A 1 99 ? -6.688 1.852 -6.389 1.00 94.44 99 THR A O 1
ATOM 713 N N . ASP A 1 100 ? -7.122 2.456 -8.518 1.00 94.06 100 ASP A N 1
ATOM 714 C CA . ASP A 1 100 ? -8.380 1.729 -8.647 1.00 94.06 100 ASP A CA 1
ATOM 715 C C . ASP A 1 100 ? -8.119 0.276 -9.046 1.00 94.06 100 ASP A C 1
ATOM 717 O O . ASP A 1 100 ? -7.186 -0.036 -9.786 1.00 94.06 100 ASP A O 1
ATOM 721 N N . GLY A 1 101 ? -8.980 -0.627 -8.598 1.00 94.94 101 GLY A N 1
ATOM 722 C CA . GLY A 1 101 ? -8.951 -2.031 -8.992 1.00 94.94 101 GLY A CA 1
ATOM 723 C C . GLY A 1 101 ? -9.410 -2.939 -7.864 1.00 94.94 101 GLY A C 1
ATOM 724 O O . GLY A 1 101 ? -9.207 -2.639 -6.684 1.00 94.94 101 GLY A O 1
ATOM 725 N N . GLN A 1 102 ? -10.020 -4.063 -8.223 1.00 95.56 102 GLN A N 1
ATOM 726 C CA . GLN A 1 102 ? -10.462 -5.067 -7.258 1.00 95.56 102 GLN A CA 1
ATOM 727 C C . GLN A 1 102 ? -9.293 -5.683 -6.472 1.00 95.56 102 GLN A C 1
ATOM 729 O O . GLN A 1 102 ? -9.460 -6.083 -5.316 1.00 95.56 102 GLN A O 1
ATOM 734 N N . TYR A 1 103 ? -8.111 -5.757 -7.084 1.00 97.06 103 TYR A N 1
ATOM 735 C CA . TYR A 1 103 ? -6.943 -6.418 -6.525 1.00 97.06 103 TYR A CA 1
ATOM 736 C C . TYR A 1 103 ? -5.733 -5.492 -6.457 1.00 97.06 103 TYR A C 1
ATOM 738 O O . TYR A 1 103 ? -5.508 -4.640 -7.317 1.00 97.06 103 TYR A O 1
ATOM 746 N N . GLY A 1 104 ? -4.910 -5.714 -5.432 1.00 95.56 104 GLY A N 1
ATOM 747 C CA . GLY A 1 104 ? -3.612 -5.075 -5.273 1.00 95.56 104 GLY A CA 1
ATOM 748 C C . GLY A 1 104 ? -2.499 -6.110 -5.144 1.00 95.56 104 GLY A C 1
ATOM 749 O O . GLY A 1 104 ? -2.660 -7.117 -4.454 1.00 95.56 104 GLY A O 1
ATOM 750 N N . SER A 1 105 ? -1.354 -5.834 -5.763 1.00 95.06 105 SER A N 1
ATOM 751 C CA . SER A 1 105 ? -0.10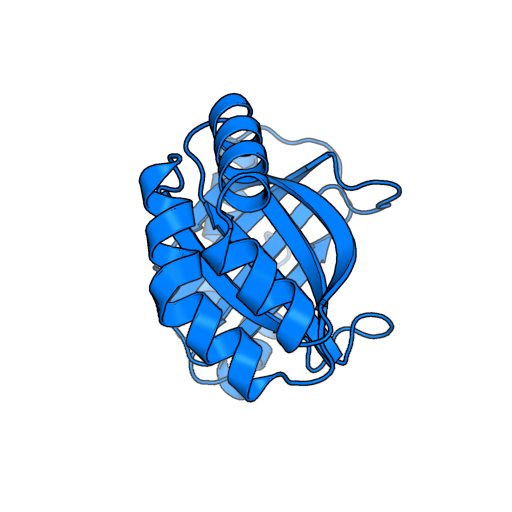9 -6.583 -5.572 1.00 95.06 105 SER A CA 1
ATOM 752 C C . SER A 1 105 ? 0.942 -5.697 -4.908 1.00 95.06 105 SER A C 1
ATOM 754 O O . SER A 1 105 ? 0.974 -4.487 -5.135 1.00 95.06 105 SER A O 1
ATOM 756 N N . MET A 1 106 ? 1.800 -6.291 -4.079 1.00 93.75 106 MET A N 1
ATOM 757 C CA . MET A 1 106 ? 2.956 -5.624 -3.483 1.00 93.75 106 MET A CA 1
ATOM 758 C C . MET A 1 106 ? 4.183 -6.519 -3.633 1.00 93.75 106 MET A C 1
ATOM 760 O O . MET A 1 106 ? 4.301 -7.541 -2.958 1.00 93.75 106 MET A O 1
ATOM 764 N N . LEU A 1 107 ? 5.114 -6.106 -4.487 1.00 91.81 107 LEU A N 1
ATOM 765 C CA . LEU A 1 107 ? 6.417 -6.738 -4.646 1.00 91.81 107 LEU A CA 1
ATOM 766 C C . LEU A 1 107 ? 7.436 -6.015 -3.764 1.00 91.81 107 LEU A C 1
ATOM 768 O O . LEU A 1 107 ? 7.658 -4.817 -3.925 1.00 91.81 107 LEU A O 1
ATOM 772 N N . LEU A 1 108 ? 8.055 -6.734 -2.828 1.00 90.12 108 LEU A N 1
ATOM 773 C CA . LEU A 1 108 ? 9.149 -6.213 -2.007 1.00 90.12 108 LEU A CA 1
ATOM 774 C C . LEU A 1 108 ? 10.479 -6.428 -2.724 1.00 90.12 108 LEU A C 1
ATOM 776 O O . LEU A 1 108 ? 10.753 -7.530 -3.194 1.00 90.12 108 LEU A O 1
ATOM 780 N N . MET A 1 109 ? 11.310 -5.391 -2.777 1.00 89.50 109 MET A N 1
ATOM 781 C CA . MET A 1 109 ? 12.559 -5.411 -3.535 1.00 89.50 109 MET A CA 1
ATOM 782 C C . MET A 1 109 ? 13.729 -4.937 -2.670 1.00 89.50 109 MET A C 1
ATOM 784 O O . MET A 1 109 ? 13.625 -3.987 -1.886 1.00 89.50 109 MET A O 1
ATOM 788 N N . SER A 1 110 ? 14.865 -5.612 -2.820 1.00 86.56 110 SER A N 1
ATOM 789 C CA . SER A 1 110 ? 16.160 -5.139 -2.335 1.00 86.56 110 SER A CA 1
ATOM 790 C C . SER A 1 110 ? 16.824 -4.250 -3.381 1.00 86.56 110 SER A C 1
ATOM 792 O O . SER A 1 110 ? 16.606 -4.435 -4.572 1.00 86.56 110 SER A O 1
ATOM 794 N N . GLY A 1 111 ? 17.680 -3.328 -2.953 1.00 84.38 111 GLY A N 1
ATOM 795 C CA . GLY A 1 111 ? 18.456 -2.499 -3.870 1.00 84.38 111 GLY A CA 1
ATOM 796 C C . GLY A 1 111 ? 19.135 -1.349 -3.145 1.00 84.38 111 GLY A C 1
ATOM 797 O O . GLY A 1 111 ? 18.777 -1.024 -2.010 1.00 84.38 111 GLY A O 1
ATOM 798 N N . GLY A 1 112 ? 20.119 -0.741 -3.807 1.00 85.25 112 GLY A N 1
ATOM 799 C CA . GLY A 1 112 ? 20.712 0.512 -3.351 1.00 85.25 112 GLY A CA 1
ATOM 800 C C . GLY A 1 112 ? 19.703 1.662 -3.381 1.00 85.25 112 GLY A C 1
ATOM 801 O O . GLY A 1 112 ? 18.592 1.536 -3.903 1.00 85.25 112 GLY A O 1
ATOM 802 N N . GLN A 1 113 ? 20.088 2.799 -2.806 1.00 85.25 113 GLN A N 1
ATOM 803 C CA . GLN A 1 113 ? 19.371 4.042 -3.068 1.00 85.25 113 GLN A CA 1
ATOM 804 C C . GLN A 1 113 ? 19.712 4.520 -4.482 1.00 85.25 113 GLN A C 1
ATOM 806 O O . GLN A 1 113 ? 20.872 4.467 -4.882 1.00 85.25 113 GLN A O 1
ATOM 811 N N . VAL A 1 114 ? 18.695 4.978 -5.201 1.00 90.50 114 VAL A N 1
ATOM 812 C CA . VAL A 1 114 ? 18.789 5.614 -6.521 1.00 90.50 114 VAL A CA 1
ATOM 813 C C . VAL A 1 114 ? 18.171 7.005 -6.425 1.00 90.50 114 VAL A C 1
ATOM 815 O O . VAL A 1 114 ? 17.468 7.289 -5.444 1.00 90.50 114 VAL A O 1
ATOM 818 N N . THR A 1 115 ? 18.438 7.879 -7.393 1.00 93.25 115 THR A N 1
ATOM 819 C CA . THR A 1 115 ? 17.768 9.187 -7.420 1.00 93.25 115 THR A CA 1
ATOM 820 C C . THR A 1 115 ? 16.279 9.029 -7.738 1.00 93.25 115 THR A C 1
ATOM 822 O O . THR A 1 115 ? 15.832 7.978 -8.205 1.00 93.25 115 THR A O 1
ATOM 825 N N . ASP A 1 116 ? 15.486 10.069 -7.478 1.00 94.31 116 ASP A N 1
ATOM 826 C CA . ASP A 1 116 ? 14.060 10.033 -7.811 1.00 94.31 116 ASP A CA 1
ATOM 827 C C . ASP A 1 116 ? 13.845 9.963 -9.328 1.00 94.31 116 ASP A C 1
ATOM 829 O O . ASP A 1 116 ? 12.931 9.283 -9.786 1.00 94.31 116 ASP A O 1
ATOM 833 N N . GLU A 1 117 ? 14.704 10.621 -10.111 1.00 96.06 117 GLU A N 1
ATOM 834 C CA . GLU A 1 117 ? 14.668 10.582 -11.574 1.00 96.06 117 GLU A CA 1
ATOM 835 C C . GLU A 1 117 ? 14.954 9.174 -12.106 1.00 96.06 117 GLU A C 1
ATOM 837 O O . GLU A 1 117 ? 14.253 8.696 -12.997 1.00 96.06 117 GLU A O 1
ATOM 842 N N . GLU A 1 118 ? 15.950 8.489 -11.541 1.00 94.44 118 GLU A N 1
ATOM 843 C CA . GLU A 1 118 ? 16.254 7.096 -11.883 1.00 94.44 118 GLU A CA 1
ATOM 844 C C . GLU A 1 118 ? 15.091 6.173 -11.499 1.00 94.44 118 GLU A C 1
ATOM 846 O O . GLU A 1 118 ? 14.657 5.347 -12.299 1.00 94.44 118 GLU A O 1
ATOM 851 N N . ALA A 1 119 ? 14.530 6.343 -10.299 1.00 93.81 119 ALA A N 1
ATOM 852 C CA . ALA A 1 119 ? 13.382 5.568 -9.837 1.00 93.81 119 ALA A CA 1
ATOM 853 C C . ALA A 1 119 ? 12.132 5.773 -10.715 1.00 93.81 119 ALA A C 1
ATOM 855 O O . ALA A 1 119 ? 11.417 4.809 -11.004 1.00 93.81 119 ALA A O 1
ATOM 856 N N . ASP A 1 120 ? 11.868 7.006 -11.155 1.00 96.00 120 ASP A N 1
ATOM 857 C CA . ASP A 1 120 ? 10.763 7.324 -12.062 1.00 96.00 120 ASP A CA 1
ATOM 858 C C . ASP A 1 120 ? 10.979 6.742 -13.465 1.00 96.00 120 ASP A C 1
ATOM 860 O O . ASP A 1 120 ? 10.047 6.173 -14.042 1.00 96.00 120 ASP A O 1
ATOM 864 N N . SER A 1 121 ? 12.213 6.805 -13.977 1.00 95.12 121 SER A N 1
ATOM 865 C CA . SER A 1 121 ? 12.593 6.163 -15.239 1.00 95.12 121 SER A CA 1
ATOM 866 C C . SER A 1 121 ? 12.383 4.649 -15.178 1.00 95.12 121 SER A C 1
ATOM 868 O O . SER A 1 121 ? 11.714 4.092 -16.047 1.00 95.12 121 SER A O 1
ATOM 870 N N . ASN A 1 122 ? 12.866 3.992 -14.120 1.00 92.81 122 ASN A N 1
ATOM 871 C CA . ASN A 1 122 ? 12.724 2.545 -13.933 1.00 92.81 122 ASN A CA 1
ATOM 872 C C . ASN A 1 122 ? 11.250 2.127 -13.823 1.00 92.81 122 ASN A C 1
ATOM 874 O O . ASN A 1 122 ? 10.833 1.124 -14.406 1.00 92.81 122 ASN A O 1
ATOM 878 N N . LEU A 1 123 ? 10.427 2.913 -13.112 1.00 95.56 123 LEU A N 1
ATOM 879 C CA . LEU A 1 123 ? 8.982 2.675 -13.084 1.00 95.56 123 LEU A CA 1
ATOM 880 C C . LEU A 1 123 ? 8.362 2.843 -14.478 1.00 95.56 123 LEU A C 1
ATOM 882 O O . LEU A 1 123 ? 7.449 2.098 -14.828 1.00 95.56 123 LEU A O 1
ATOM 886 N N . GLY A 1 124 ? 8.843 3.806 -15.268 1.00 96.62 124 GLY A N 1
ATOM 887 C CA . GLY A 1 124 ? 8.432 4.013 -16.655 1.00 96.62 124 GLY A CA 1
ATOM 888 C C . GLY A 1 124 ? 8.706 2.801 -17.545 1.00 96.62 124 GLY A C 1
ATOM 889 O O . GLY A 1 124 ? 7.810 2.377 -18.276 1.00 96.62 124 GLY A O 1
ATOM 890 N N . ASP A 1 125 ? 9.894 2.206 -17.436 1.00 94.81 125 ASP A N 1
ATOM 891 C CA . ASP A 1 125 ? 10.255 1.002 -18.189 1.00 94.81 125 ASP A CA 1
ATOM 892 C C . ASP A 1 125 ? 9.336 -0.179 -17.841 1.00 94.81 125 ASP A C 1
ATOM 894 O O . ASP A 1 125 ? 8.785 -0.815 -18.741 1.00 94.81 125 ASP A O 1
ATOM 898 N N . GLY A 1 126 ? 9.066 -0.414 -16.552 1.00 95.06 126 GLY A N 1
ATOM 899 C CA . GLY A 1 126 ? 8.105 -1.439 -16.127 1.00 95.06 126 GLY A CA 1
ATOM 900 C C . GLY A 1 126 ? 6.664 -1.139 -16.565 1.00 95.06 126 GLY A C 1
ATOM 901 O O . GLY A 1 126 ? 5.936 -2.028 -17.009 1.00 95.06 126 GLY A O 1
ATOM 902 N N . TRP A 1 127 ? 6.242 0.126 -16.505 1.00 97.25 127 TRP A N 1
ATOM 903 C CA . TRP A 1 127 ? 4.890 0.541 -16.889 1.00 97.25 127 TRP A CA 1
ATOM 904 C C . TRP A 1 127 ? 4.574 0.267 -18.365 1.00 97.25 127 TRP A C 1
ATOM 906 O O . TRP A 1 127 ? 3.436 -0.080 -18.686 1.00 97.25 127 TRP A O 1
ATOM 916 N N . ASN A 1 128 ? 5.566 0.350 -19.257 1.00 96.31 128 ASN A N 1
ATOM 917 C CA . ASN A 1 128 ? 5.383 0.026 -20.677 1.00 96.31 128 ASN A CA 1
ATOM 918 C C . ASN A 1 128 ? 4.885 -1.411 -20.896 1.00 96.31 128 ASN A C 1
ATOM 920 O O . ASN A 1 128 ? 4.106 -1.650 -21.816 1.00 96.31 128 ASN A O 1
ATOM 924 N N . HIS A 1 129 ? 5.280 -2.345 -20.028 1.00 96.50 129 HIS A N 1
ATOM 925 C CA . HIS A 1 129 ? 4.814 -3.734 -20.057 1.00 96.50 129 HIS A CA 1
ATOM 926 C C . HIS A 1 129 ? 3.492 -3.920 -19.307 1.00 96.50 129 HIS A C 1
ATOM 928 O O . HIS A 1 129 ? 2.641 -4.708 -19.711 1.00 96.50 129 HIS A O 1
ATOM 934 N N . MET A 1 130 ? 3.304 -3.180 -18.214 1.00 97.75 130 MET A N 1
ATOM 935 C CA . MET A 1 130 ? 2.196 -3.396 -17.280 1.00 97.75 130 MET A CA 1
ATOM 936 C C . MET A 1 130 ? 0.907 -2.648 -17.636 1.00 97.75 130 MET A C 1
ATOM 938 O O . MET A 1 130 ? -0.169 -3.095 -17.252 1.00 97.75 130 MET A O 1
ATOM 942 N N . SER A 1 131 ? 0.983 -1.534 -18.369 1.00 97.19 131 SER A N 1
ATOM 943 C CA . SER A 1 131 ? -0.151 -0.620 -18.607 1.00 97.19 131 SER A CA 1
ATOM 944 C C . SER A 1 131 ? -1.365 -1.236 -19.315 1.00 97.19 131 SER A C 1
ATOM 946 O O . SER A 1 131 ? -2.464 -0.697 -19.221 1.00 97.19 131 SER A O 1
ATOM 948 N N . GLY A 1 132 ? -1.192 -2.368 -20.005 1.00 96.62 132 GLY A N 1
ATOM 949 C CA . GLY A 1 132 ? -2.296 -3.120 -20.612 1.00 96.62 132 GLY A CA 1
ATOM 950 C C . GLY A 1 132 ? -3.064 -4.027 -19.641 1.00 96.62 132 GLY A C 1
ATOM 951 O O . GLY A 1 132 ? -4.138 -4.502 -19.996 1.00 96.62 132 GLY A O 1
ATOM 952 N N . ALA A 1 133 ? -2.524 -4.282 -18.446 1.00 97.69 133 ALA A N 1
ATOM 953 C CA . ALA A 1 133 ? -3.080 -5.214 -17.457 1.00 97.69 133 ALA A CA 1
ATOM 954 C C . ALA A 1 133 ? -3.164 -4.637 -16.029 1.00 97.69 133 ALA A C 1
ATOM 956 O O . ALA A 1 133 ? -3.717 -5.273 -15.131 1.00 97.69 133 ALA A O 1
ATOM 957 N N . ALA A 1 134 ? -2.601 -3.452 -15.796 1.00 98.12 134 ALA A N 1
ATOM 958 C CA . ALA A 1 134 ? -2.646 -2.738 -14.529 1.00 98.12 134 ALA A CA 1
ATOM 959 C C . ALA A 1 134 ? -3.334 -1.381 -14.706 1.00 98.12 134 ALA A C 1
ATOM 961 O O . ALA A 1 134 ? -3.037 -0.641 -15.642 1.00 98.12 134 ALA A O 1
ATOM 962 N N . ASN A 1 135 ? -4.187 -1.024 -13.750 1.00 98.25 135 ASN A N 1
ATOM 963 C CA . ASN A 1 135 ? -4.827 0.291 -13.673 1.00 98.25 135 ASN A CA 1
ATOM 964 C C . ASN A 1 135 ? -3.840 1.362 -13.178 1.00 98.25 135 ASN A C 1
ATOM 966 O O . ASN A 1 135 ? -3.911 2.532 -13.563 1.00 98.25 135 ASN A O 1
ATOM 970 N N . GLY A 1 136 ? -2.857 0.949 -12.374 1.00 98.00 136 GLY A N 1
ATOM 971 C CA . GLY A 1 136 ? -1.731 1.787 -11.996 1.00 98.00 136 GLY A CA 1
ATOM 972 C C . GLY A 1 136 ? -0.640 1.049 -11.238 1.00 98.00 136 GLY A C 1
ATOM 973 O O . GLY A 1 136 ? -0.776 -0.118 -10.855 1.00 98.00 136 GLY A O 1
ATOM 974 N N . MET A 1 137 ? 0.472 1.754 -11.045 1.00 97.81 137 MET A N 1
ATOM 975 C CA . MET A 1 137 ? 1.658 1.281 -10.345 1.00 97.81 137 MET A CA 1
ATOM 976 C C . MET A 1 137 ? 2.296 2.398 -9.530 1.00 97.81 137 MET A C 1
ATOM 978 O O . MET A 1 137 ? 2.294 3.567 -9.919 1.00 97.81 137 MET A O 1
ATOM 982 N N . ARG A 1 138 ? 2.892 2.024 -8.401 1.00 96.69 138 ARG A N 1
ATOM 983 C CA . ARG A 1 138 ? 3.591 2.943 -7.515 1.00 96.69 138 ARG A CA 1
ATOM 984 C C . ARG A 1 138 ? 4.850 2.316 -6.953 1.00 96.69 138 ARG A C 1
ATOM 986 O O . ARG A 1 138 ? 4.788 1.276 -6.299 1.00 96.69 138 ARG A O 1
ATOM 993 N N . LEU A 1 139 ? 5.966 3.008 -7.131 1.00 95.81 139 LEU A N 1
ATOM 994 C CA . LEU A 1 139 ? 7.214 2.686 -6.459 1.00 95.81 139 LEU A CA 1
ATOM 995 C C . LEU A 1 139 ? 7.295 3.472 -5.150 1.00 95.81 139 LEU A C 1
ATOM 997 O O . LEU A 1 139 ? 7.183 4.701 -5.133 1.00 95.81 139 LEU A O 1
ATOM 1001 N N . VAL A 1 140 ? 7.485 2.755 -4.046 1.00 94.56 140 VAL A N 1
ATOM 1002 C CA . VAL A 1 140 ? 7.635 3.339 -2.715 1.00 94.56 140 VAL A CA 1
ATOM 1003 C C . VAL A 1 140 ? 8.950 2.925 -2.070 1.00 94.56 140 VAL A C 1
ATOM 1005 O O . VAL A 1 140 ? 9.424 1.802 -2.243 1.00 94.56 140 VAL A O 1
ATOM 1008 N N . GLN A 1 141 ? 9.508 3.830 -1.272 1.00 92.50 141 GLN A N 1
ATOM 1009 C CA . GLN A 1 141 ? 10.710 3.598 -0.482 1.00 92.50 141 GLN A CA 1
ATOM 1010 C C . GLN A 1 141 ? 10.363 3.580 1.005 1.00 92.50 141 GLN A C 1
ATOM 1012 O O . GLN A 1 141 ? 9.663 4.461 1.505 1.00 92.50 141 GLN A O 1
ATOM 1017 N N . SER A 1 142 ? 10.854 2.585 1.733 1.00 89.94 142 SER A N 1
ATOM 1018 C CA . SER A 1 142 ? 10.730 2.510 3.184 1.00 89.94 142 SER A CA 1
ATOM 1019 C C . SER A 1 142 ? 11.496 3.655 3.848 1.00 89.94 142 SER A C 1
ATOM 1021 O O . SER A 1 142 ? 12.677 3.856 3.576 1.00 89.94 142 SER A O 1
ATOM 1023 N N . PHE A 1 143 ? 10.826 4.390 4.736 1.00 86.00 143 PHE A N 1
ATOM 1024 C CA . PHE A 1 143 ? 11.428 5.462 5.533 1.00 86.00 143 PHE A CA 1
ATOM 1025 C C . PHE A 1 143 ? 11.517 5.071 7.013 1.00 86.00 143 PHE A C 1
ATOM 1027 O O . PHE A 1 143 ? 12.539 5.272 7.660 1.00 86.00 143 PHE A O 1
ATOM 1034 N N . ALA A 1 144 ? 10.456 4.457 7.541 1.00 86.06 144 ALA A N 1
ATOM 1035 C CA . ALA A 1 144 ? 10.427 3.882 8.882 1.00 86.06 144 ALA A CA 1
ATOM 1036 C C . ALA A 1 144 ? 9.478 2.680 8.895 1.00 86.06 144 ALA A C 1
ATOM 1038 O O . ALA A 1 144 ? 8.267 2.861 8.919 1.00 86.06 144 ALA A O 1
ATOM 1039 N N . ALA A 1 145 ? 9.994 1.452 8.852 1.00 77.62 145 ALA A N 1
ATOM 1040 C CA . ALA A 1 145 ? 9.155 0.250 8.733 1.00 77.62 145 ALA A CA 1
ATOM 1041 C C . ALA A 1 145 ? 9.619 -0.924 9.613 1.00 77.62 145 ALA A C 1
ATOM 1043 O O . ALA A 1 145 ? 9.316 -2.079 9.321 1.00 77.62 145 ALA A O 1
ATOM 1044 N N . GLY A 1 146 ? 10.359 -0.631 10.687 1.00 73.31 146 GLY A N 1
ATOM 1045 C CA . GLY A 1 146 ? 10.972 -1.651 11.539 1.00 73.31 146 GLY A CA 1
ATOM 1046 C C . GLY A 1 146 ? 12.070 -2.432 10.813 1.00 73.31 146 GLY A C 1
ATOM 1047 O O . GLY A 1 146 ? 12.660 -1.941 9.850 1.00 73.31 146 GLY A O 1
ATOM 1048 N N . ALA A 1 147 ? 12.349 -3.650 11.280 1.00 64.44 147 ALA A N 1
ATOM 1049 C CA . ALA A 1 147 ? 13.299 -4.550 10.635 1.00 64.44 147 ALA A CA 1
ATOM 1050 C C . ALA A 1 147 ? 12.727 -5.051 9.296 1.00 64.44 147 ALA A C 1
ATOM 1052 O O . ALA A 1 147 ? 12.089 -6.098 9.233 1.00 64.44 147 ALA A O 1
ATOM 1053 N N . THR A 1 148 ? 12.935 -4.286 8.222 1.00 64.44 148 THR A N 1
ATOM 1054 C CA . THR A 1 148 ? 12.689 -4.737 6.849 1.00 64.44 148 THR A CA 1
ATOM 1055 C C . THR A 1 148 ? 14.017 -4.815 6.096 1.00 64.44 148 THR A C 1
ATOM 1057 O O . THR A 1 148 ? 14.716 -3.807 6.000 1.00 64.44 148 THR A O 1
ATOM 1060 N N . PRO A 1 149 ? 14.389 -5.981 5.538 1.00 60.12 149 PRO A N 1
ATOM 1061 C CA . PRO A 1 149 ? 15.572 -6.101 4.685 1.00 60.12 149 PRO A CA 1
ATOM 1062 C C . PRO A 1 149 ? 15.355 -5.493 3.286 1.00 60.12 149 PRO A C 1
ATOM 1064 O O . PRO A 1 149 ? 16.281 -5.468 2.481 1.00 60.12 149 PRO A O 1
ATOM 1067 N N . THR A 1 150 ? 14.140 -5.016 2.981 1.00 75.31 150 THR A N 1
ATOM 1068 C CA . THR A 1 150 ? 13.752 -4.507 1.656 1.00 75.31 150 THR A CA 1
ATOM 1069 C C . THR A 1 150 ? 13.409 -3.015 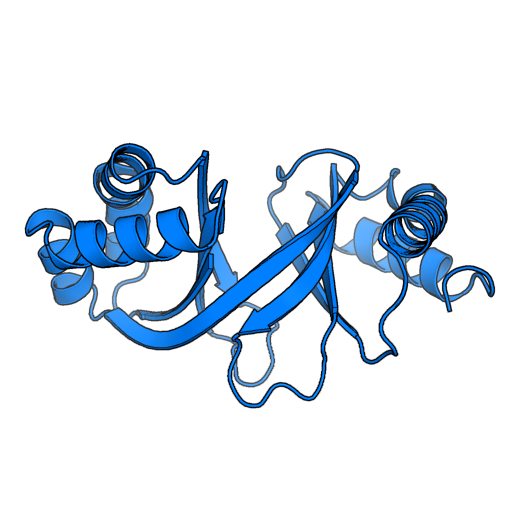1.736 1.00 75.31 150 THR A C 1
ATOM 1071 O O . THR A 1 150 ? 12.390 -2.652 2.335 1.00 75.31 150 THR A O 1
ATOM 1074 N N . PRO A 1 151 ? 14.264 -2.121 1.198 1.00 82.62 151 PRO A N 1
ATOM 1075 C CA . PRO A 1 151 ? 14.018 -0.683 1.224 1.00 82.62 151 PRO A CA 1
ATOM 1076 C C . PRO A 1 151 ? 12.982 -0.236 0.188 1.00 82.62 151 PRO A C 1
ATOM 1078 O O . PRO A 1 151 ? 12.503 0.889 0.293 1.00 82.62 151 PRO A O 1
ATOM 1081 N N . TRP A 1 152 ? 12.603 -1.087 -0.768 1.00 91.50 152 TRP A N 1
ATOM 1082 C CA . TRP A 1 152 ? 11.702 -0.736 -1.863 1.00 91.50 152 TRP A CA 1
ATOM 1083 C C . TRP A 1 152 ? 10.480 -1.648 -1.910 1.00 91.50 152 TRP A C 1
ATOM 1085 O O . TRP A 1 152 ? 10.559 -2.838 -1.594 1.00 91.50 152 TRP A O 1
ATOM 1095 N N . ALA A 1 153 ? 9.352 -1.096 -2.350 1.00 92.88 153 ALA A N 1
ATOM 1096 C CA . ALA A 1 153 ? 8.212 -1.891 -2.771 1.00 92.88 153 ALA A CA 1
ATOM 1097 C C . ALA A 1 153 ? 7.557 -1.312 -4.023 1.00 92.88 153 ALA A C 1
ATOM 1099 O O . ALA A 1 153 ? 7.414 -0.096 -4.155 1.00 92.88 153 ALA A O 1
ATOM 1100 N N . LEU A 1 154 ? 7.125 -2.198 -4.910 1.00 94.75 154 LEU A N 1
ATOM 1101 C CA . LEU A 1 154 ? 6.327 -1.875 -6.079 1.00 94.75 154 LEU A CA 1
ATOM 1102 C C . LEU A 1 154 ? 4.893 -2.334 -5.826 1.00 94.75 154 LEU A C 1
ATOM 1104 O O . LEU A 1 154 ? 4.642 -3.513 -5.585 1.00 94.75 154 LEU A O 1
ATOM 1108 N N . ILE A 1 155 ? 3.964 -1.387 -5.833 1.00 95.94 155 ILE A N 1
ATOM 1109 C CA . ILE A 1 155 ? 2.538 -1.626 -5.625 1.00 95.94 155 ILE A CA 1
ATOM 1110 C C . ILE A 1 155 ? 1.850 -1.511 -6.980 1.00 95.94 155 ILE A C 1
ATOM 1112 O O . ILE A 1 155 ? 2.118 -0.558 -7.708 1.00 95.94 155 ILE A O 1
ATOM 1116 N N . GLY A 1 156 ? 0.968 -2.446 -7.315 1.00 97.25 156 GLY A N 1
ATOM 1117 C CA . GLY A 1 156 ? 0.136 -2.364 -8.515 1.00 97.25 156 GLY A CA 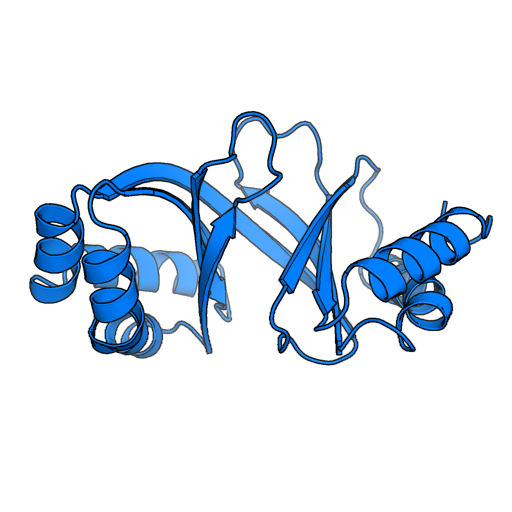1
ATOM 1118 C C . GLY A 1 156 ? -1.323 -2.661 -8.215 1.00 97.25 156 GLY A C 1
ATOM 1119 O O . GLY A 1 156 ? -1.616 -3.379 -7.258 1.00 97.25 156 GLY A O 1
ATOM 1120 N N . TRP A 1 157 ? -2.210 -2.116 -9.043 1.00 98.19 157 TRP A N 1
ATOM 1121 C CA . TRP A 1 157 ? -3.657 -2.309 -8.952 1.00 98.19 157 TRP A CA 1
ATOM 1122 C C . TRP A 1 157 ? -4.215 -2.836 -10.270 1.00 98.19 157 TRP A C 1
ATOM 1124 O O . TRP A 1 157 ? -3.753 -2.440 -11.343 1.00 98.19 157 TRP A O 1
ATOM 1134 N N . THR A 1 158 ? -5.177 -3.751 -10.189 1.00 98.25 158 THR A N 1
ATOM 1135 C CA . THR A 1 158 ? -5.782 -4.410 -11.353 1.00 98.25 158 THR A CA 1
ATOM 1136 C C . THR A 1 158 ? -7.150 -4.996 -11.009 1.00 98.25 158 THR A C 1
ATOM 1138 O O . THR A 1 158 ? -7.444 -5.268 -9.843 1.00 98.25 158 THR A O 1
ATOM 1141 N N . ASP A 1 159 ? -7.956 -5.240 -12.036 1.00 97.88 159 ASP A N 1
ATOM 1142 C CA . ASP A 1 159 ? -9.192 -6.023 -11.959 1.00 97.88 159 ASP A CA 1
ATOM 1143 C C . ASP A 1 159 ? -9.000 -7.473 -12.446 1.00 97.88 159 ASP A C 1
ATOM 1145 O O . ASP A 1 159 ? -9.867 -8.315 -12.224 1.00 97.88 159 ASP A O 1
ATOM 1149 N N . ASP A 1 160 ? -7.853 -7.790 -13.061 1.00 97.62 160 ASP A N 1
ATOM 1150 C CA . ASP A 1 160 ? -7.529 -9.112 -13.607 1.00 97.62 160 ASP A CA 1
ATOM 1151 C C . ASP A 1 160 ? -6.118 -9.543 -13.173 1.00 97.62 160 ASP A C 1
ATOM 1153 O O . ASP A 1 160 ? -5.097 -9.118 -13.722 1.00 97.62 160 ASP A O 1
ATOM 1157 N N . LEU A 1 161 ? -6.059 -10.406 -12.154 1.00 96.12 161 LEU A N 1
ATOM 1158 C CA . LEU A 1 161 ? -4.796 -10.915 -11.618 1.00 96.12 161 LEU A CA 1
ATOM 1159 C C . LEU A 1 161 ? -4.042 -11.816 -12.603 1.00 96.12 161 LEU A C 1
ATOM 1161 O O . LEU A 1 161 ? -2.810 -11.813 -12.578 1.00 96.12 161 LEU A O 1
ATOM 1165 N N . ASP A 1 162 ? -4.737 -12.557 -13.467 1.00 97.62 162 ASP A N 1
ATOM 1166 C CA . ASP A 1 162 ? -4.087 -13.461 -14.420 1.00 97.62 162 ASP A CA 1
ATOM 1167 C C . ASP A 1 162 ? -3.387 -12.650 -15.515 1.00 97.62 162 ASP A C 1
ATOM 1169 O O . ASP A 1 162 ? -2.206 -12.874 -15.807 1.00 97.62 162 ASP A O 1
ATOM 1173 N N . ALA A 1 163 ? -4.073 -11.638 -16.055 1.00 97.94 163 ALA A N 1
ATOM 1174 C CA . ALA A 1 163 ? -3.472 -10.687 -16.985 1.00 97.94 163 ALA A CA 1
ATOM 1175 C C . ALA A 1 163 ? -2.305 -9.926 -16.334 1.00 97.94 163 ALA A C 1
ATOM 1177 O O . ALA A 1 163 ? -1.246 -9.763 -16.948 1.00 97.94 163 ALA A O 1
ATOM 1178 N N . TYR A 1 164 ? -2.463 -9.501 -15.077 1.00 97.75 164 TYR A N 1
ATOM 1179 C CA . TYR A 1 164 ? -1.428 -8.781 -14.338 1.00 97.75 164 TYR A CA 1
ATOM 1180 C C . TYR A 1 164 ? -0.161 -9.618 -14.134 1.00 97.75 164 TYR A C 1
ATOM 1182 O O . TYR A 1 164 ? 0.945 -9.131 -14.371 1.00 97.75 164 TYR A O 1
ATOM 1190 N N . VAL A 1 165 ? -0.290 -10.886 -13.728 1.00 96.12 165 VAL A N 1
ATOM 1191 C CA . VAL A 1 165 ? 0.860 -11.788 -13.553 1.00 96.12 165 VAL A CA 1
ATOM 1192 C C . VAL A 1 165 ? 1.538 -12.077 -14.894 1.00 96.12 165 VAL A C 1
ATOM 1194 O O . VAL A 1 165 ? 2.769 -12.073 -14.963 1.00 96.12 165 VAL A O 1
ATOM 1197 N N . ALA A 1 166 ? 0.767 -12.266 -15.969 1.00 97.25 166 ALA A N 1
ATOM 1198 C CA . ALA A 1 166 ? 1.320 -12.458 -17.308 1.00 97.25 166 ALA A CA 1
ATOM 1199 C C . ALA A 1 166 ? 2.133 -11.238 -17.782 1.00 97.25 166 ALA A C 1
ATOM 1201 O O . ALA A 1 166 ? 3.244 -11.403 -18.290 1.00 97.25 166 ALA A O 1
ATOM 1202 N N . ALA A 1 167 ? 1.623 -10.021 -17.569 1.00 97.12 167 ALA A N 1
ATOM 1203 C CA . ALA A 1 167 ? 2.344 -8.784 -17.872 1.00 97.12 167 ALA A CA 1
ATOM 1204 C C . ALA A 1 167 ? 3.584 -8.606 -16.977 1.00 97.12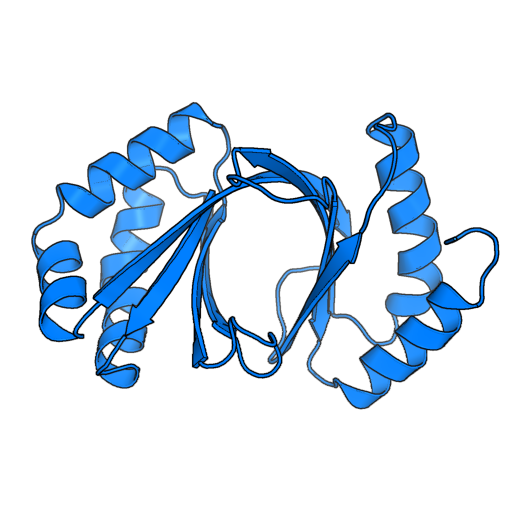 167 ALA A C 1
ATOM 1206 O O . ALA A 1 167 ? 4.658 -8.244 -17.458 1.00 97.12 167 ALA A O 1
ATOM 1207 N N . SER A 1 168 ? 3.476 -8.943 -15.688 1.00 95.00 168 SER A N 1
ATOM 1208 C CA . SER A 1 168 ? 4.595 -8.871 -14.743 1.00 95.00 168 SER A CA 1
ATOM 1209 C C . SER A 1 168 ? 5.736 -9.802 -15.147 1.00 95.00 168 SER A C 1
ATOM 1211 O O . SER A 1 168 ? 6.897 -9.401 -15.095 1.00 95.00 168 SER A O 1
ATOM 1213 N N . ALA A 1 169 ? 5.427 -11.007 -15.633 1.00 94.19 169 ALA A N 1
ATOM 1214 C CA . ALA A 1 169 ? 6.435 -11.926 -16.152 1.00 94.19 169 ALA A CA 1
ATOM 1215 C C . ALA A 1 169 ? 7.181 -11.353 -17.371 1.00 94.19 169 ALA A C 1
ATOM 1217 O O . ALA A 1 169 ? 8.395 -11.522 -17.469 1.00 94.19 169 ALA A O 1
ATOM 1218 N N . GLN A 1 170 ? 6.484 -10.646 -18.270 1.00 93.62 170 GLN A N 1
ATOM 1219 C CA . GLN A 1 170 ? 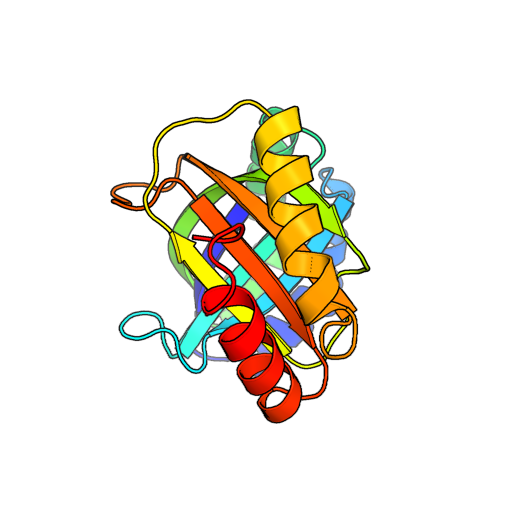7.111 -9.964 -19.411 1.00 93.62 170 GLN A CA 1
ATOM 1220 C C . GLN A 1 170 ? 8.009 -8.816 -18.947 1.00 93.62 170 GLN A C 1
ATOM 1222 O O . GLN A 1 170 ? 9.156 -8.729 -19.378 1.00 93.62 170 GLN A O 1
ATOM 1227 N N . SER A 1 171 ? 7.523 -8.002 -18.005 1.00 93.06 171 SER A N 1
ATOM 1228 C CA . SER A 1 171 ? 8.298 -6.914 -17.410 1.00 93.06 171 SER A CA 1
ATOM 1229 C C . SER A 1 171 ? 9.581 -7.425 -16.752 1.00 93.06 171 SER A C 1
ATOM 1231 O O . SER A 1 171 ? 10.639 -6.853 -16.966 1.00 93.06 171 SER A O 1
ATOM 1233 N N . MET A 1 172 ? 9.514 -8.514 -15.982 1.00 90.00 172 MET A N 1
ATOM 1234 C CA . MET A 1 172 ? 10.675 -9.092 -15.288 1.00 90.00 172 MET A CA 1
ATOM 1235 C C . MET A 1 172 ? 11.660 -9.801 -16.231 1.00 90.00 172 MET A C 1
ATOM 1237 O O . MET A 1 172 ? 12.809 -10.042 -15.856 1.00 90.00 172 MET A O 1
ATOM 1241 N N . ALA A 1 173 ? 11.222 -10.167 -17.437 1.00 92.06 173 ALA A N 1
ATOM 1242 C CA . ALA A 1 173 ? 12.085 -10.741 -18.465 1.00 92.06 173 ALA A CA 1
ATOM 1243 C C . ALA A 1 173 ? 12.878 -9.673 -19.239 1.00 92.06 173 ALA A C 1
ATOM 1245 O O . ALA A 1 173 ? 13.839 -10.025 -19.926 1.00 92.06 173 ALA A O 1
ATOM 1246 N N . ASP A 1 174 ? 12.498 -8.394 -19.138 1.00 91.12 174 ASP A N 1
ATOM 1247 C CA . ASP A 1 174 ? 13.211 -7.282 -19.761 1.00 91.12 174 ASP A CA 1
ATOM 1248 C C . ASP A 1 174 ? 14.471 -6.924 -18.946 1.00 91.12 174 ASP A C 1
ATOM 1250 O O . ASP A 1 174 ? 14.353 -6.501 -17.792 1.00 91.12 174 ASP A O 1
ATOM 1254 N N . PRO A 1 175 ? 15.687 -7.032 -19.519 1.00 87.62 175 PRO A N 1
ATOM 1255 C CA . PRO A 1 175 ? 16.925 -6.684 -18.823 1.00 87.62 175 PRO A CA 1
ATOM 1256 C C . PRO A 1 175 ? 17.010 -5.227 -18.358 1.00 87.62 175 PRO A C 1
ATOM 1258 O O . PRO A 1 175 ? 17.871 -4.916 -17.545 1.00 87.62 175 PRO A O 1
ATOM 1261 N N . LYS A 1 176 ? 16.171 -4.325 -18.883 1.00 85.50 176 LYS A N 1
ATOM 1262 C CA . LYS A 1 176 ? 16.107 -2.930 -18.422 1.00 85.50 176 LYS A CA 1
ATOM 1263 C C . LYS A 1 176 ? 15.352 -2.755 -17.107 1.00 85.50 176 LYS A C 1
ATOM 1265 O O . LYS A 1 176 ? 15.510 -1.731 -16.457 1.00 85.50 176 LYS A O 1
ATOM 1270 N N . VAL A 1 177 ? 14.518 -3.727 -16.744 1.00 80.88 177 VAL A N 1
ATOM 1271 C CA . VAL A 1 177 ? 13.697 -3.692 -15.526 1.00 80.88 177 VAL A CA 1
ATOM 1272 C C . VAL A 1 177 ? 14.401 -4.390 -14.351 1.00 80.88 177 VAL A C 1
ATOM 1274 O O . VAL A 1 177 ? 14.012 -4.176 -13.203 1.00 80.88 177 VAL A O 1
ATOM 1277 N N . GLN A 1 178 ? 15.422 -5.216 -14.624 1.00 64.69 178 GLN A N 1
ATOM 1278 C CA . GLN A 1 178 ? 16.181 -5.984 -13.624 1.00 64.69 178 GLN A CA 1
ATOM 1279 C C . GLN A 1 178 ? 17.219 -5.158 -12.858 1.00 64.69 178 GLN A C 1
ATOM 1281 O O . GLN A 1 178 ? 17.909 -4.324 -13.484 1.00 64.69 178 GLN A O 1
#

Sequence (178 aa):
MGVTAQVTDLTGFVSGCEGPGKTTALEFGATDFRVNQIVMGGDRAGLIAIIFEVPSVAAAMEVSAGINANSETVSIMKDSGYQMVSRSLMRNVATRGNTDGQYGSMLLMSGGQVTDEEADSNLGDGWNHMSGAANGMRLVQSFAAGATPTPWALIGWTDDLDAYVAASAQSMADPKVQ